Protein AF-A0A3L7W5M2-F1 (afdb_monomer_lite)

Radius of gyration: 12.31 Å; chains: 1; bounding box: 32×25×28 Å

Sequence (95 aa):
EPATALAALEAARPLVAAGIGEGDAPLLDAEDPLELQLRALAETNGWKAGDLFMALRAAATGRTATPPLFDSMRLLGQAAVLARIDQAIALLRSA

pLDDT: mean 94.33, std 5.2, range [71.69, 98.5]

Secondary structure (DSSP, 8-state):
-HHHHHHHHHHHHHHHHHH--TTPPP-TTSPPHHHHHHHHHHHHTT--HHHHHHHHHHHHHS-SS-S-HHHHHHHH-HHHHHHHHHHHHHHHHH-

Structure (mmCIF, N/CA/C/O backbone):
data_AF-A0A3L7W5M2-F1
#
_entry.id   AF-A0A3L7W5M2-F1
#
loop_
_atom_site.group_PDB
_atom_site.id
_atom_site.type_symbol
_atom_site.label_atom_id
_atom_site.label_alt_id
_atom_site.label_comp_id
_atom_site.label_asym_id
_atom_site.label_entity_id
_atom_site.label_seq_id
_atom_site.pdbx_PDB_ins_code
_atom_site.Cartn_x
_atom_site.Cartn_y
_atom_site.Cartn_z
_atom_site.occupancy
_atom_site.B_iso_or_equiv
_atom_site.auth_seq_id
_atom_site.auth_comp_id
_atom_site.auth_asym_id
_atom_site.auth_atom_id
_atom_site.pdbx_PDB_model_num
ATOM 1 N N . GLU A 1 1 ? -5.728 1.866 14.892 1.00 71.69 1 GLU A N 1
ATOM 2 C CA . GLU A 1 1 ? -7.094 1.320 14.760 1.00 71.69 1 GLU A CA 1
ATOM 3 C C . GLU A 1 1 ? -7.264 0.449 13.515 1.00 71.69 1 GLU A C 1
ATOM 5 O O . GLU A 1 1 ? -6.851 0.867 12.434 1.00 71.69 1 GLU A O 1
ATOM 10 N N . PRO A 1 2 ? -7.867 -0.747 13.647 1.00 77.00 2 PRO A N 1
ATOM 11 C CA . PRO A 1 2 ? -8.089 -1.683 12.538 1.00 77.00 2 PRO A CA 1
ATOM 12 C C . PRO A 1 2 ? -9.003 -1.117 11.439 1.00 77.00 2 PRO A C 1
ATOM 14 O O . PRO A 1 2 ? -8.750 -1.351 10.260 1.00 77.00 2 PRO A O 1
ATOM 17 N N . ALA A 1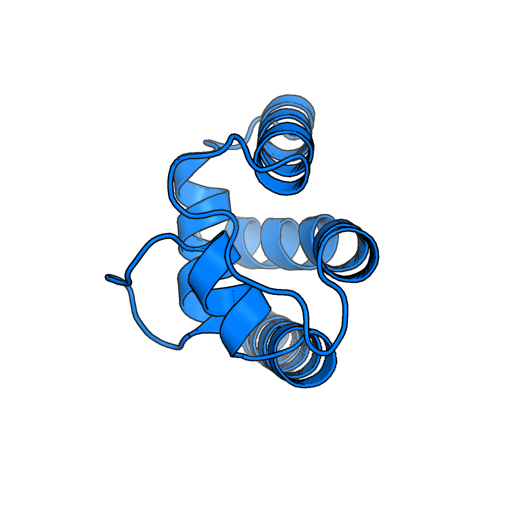 3 ? -9.994 -0.293 11.798 1.00 79.06 3 ALA A N 1
ATOM 18 C CA . ALA A 1 3 ? -10.878 0.369 10.833 1.00 79.06 3 ALA A CA 1
ATOM 19 C C . ALA A 1 3 ? -10.112 1.302 9.875 1.00 79.06 3 ALA A C 1
ATOM 21 O O . ALA A 1 3 ? -10.365 1.314 8.672 1.00 79.06 3 ALA A O 1
ATOM 22 N N . THR A 1 4 ? -9.128 2.044 10.391 1.00 88.06 4 THR A N 1
ATOM 23 C CA . THR A 1 4 ? -8.269 2.912 9.573 1.00 88.06 4 THR A CA 1
ATOM 24 C C . THR A 1 4 ? -7.359 2.096 8.660 1.00 88.06 4 THR A C 1
ATOM 26 O O . THR A 1 4 ? -7.160 2.479 7.514 1.00 88.06 4 THR A O 1
ATOM 29 N N . ALA A 1 5 ? -6.838 0.956 9.132 1.00 94.00 5 ALA A N 1
ATOM 30 C CA . ALA A 1 5 ? -6.007 0.073 8.314 1.00 94.00 5 ALA A CA 1
ATOM 31 C C . ALA A 1 5 ? -6.794 -0.540 7.144 1.00 94.00 5 ALA A C 1
ATOM 33 O O . ALA A 1 5 ? -6.283 -0.582 6.028 1.00 94.00 5 ALA A O 1
ATOM 34 N N . LEU A 1 6 ? -8.042 -0.959 7.379 1.00 96.88 6 LEU A N 1
ATOM 35 C CA . LEU A 1 6 ? -8.921 -1.465 6.326 1.00 96.88 6 LEU A CA 1
ATOM 36 C C . LEU A 1 6 ? -9.167 -0.398 5.250 1.00 96.88 6 LEU A C 1
ATOM 38 O O . LEU A 1 6 ? -8.865 -0.634 4.082 1.00 96.88 6 LEU A O 1
ATOM 42 N N . ALA A 1 7 ? -9.634 0.788 5.653 1.00 96.88 7 ALA A N 1
ATOM 43 C CA . ALA A 1 7 ? -9.906 1.887 4.725 1.00 96.88 7 ALA A CA 1
ATOM 44 C C . ALA A 1 7 ? -8.650 2.306 3.940 1.00 96.88 7 ALA A C 1
ATOM 46 O O . ALA A 1 7 ? -8.712 2.556 2.736 1.00 96.88 7 ALA A O 1
ATOM 47 N N . ALA A 1 8 ? -7.494 2.330 4.608 1.00 97.00 8 ALA A N 1
ATOM 48 C CA . ALA A 1 8 ? -6.210 2.641 3.997 1.00 97.00 8 ALA A CA 1
ATOM 49 C C . ALA A 1 8 ? -5.816 1.627 2.912 1.00 97.00 8 ALA A C 1
ATOM 51 O O . ALA A 1 8 ? -5.425 2.024 1.815 1.00 97.00 8 ALA A O 1
ATOM 52 N N . LEU A 1 9 ? -5.944 0.325 3.189 1.00 97.88 9 LEU A N 1
ATOM 53 C CA . LEU A 1 9 ? -5.620 -0.725 2.221 1.00 97.88 9 LEU A CA 1
ATOM 54 C C . LEU A 1 9 ? -6.579 -0.726 1.029 1.00 97.88 9 LEU A C 1
ATOM 56 O O . LEU A 1 9 ? -6.127 -0.848 -0.109 1.00 97.88 9 LEU A O 1
ATOM 60 N N . GLU A 1 10 ? -7.878 -0.545 1.267 1.00 98.12 10 GLU A N 1
ATOM 61 C CA . GLU A 1 10 ? -8.882 -0.455 0.202 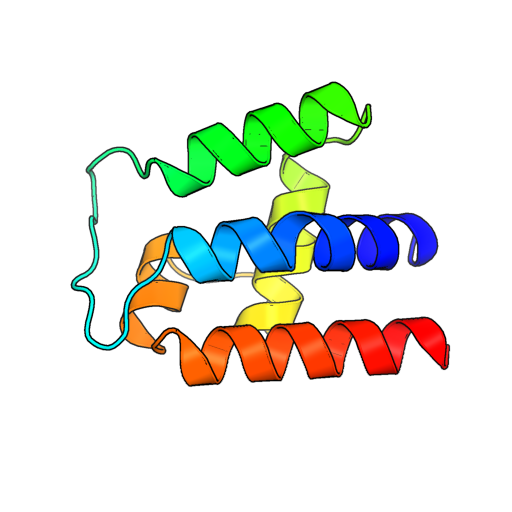1.00 98.12 10 GLU A CA 1
ATOM 62 C C . GLU A 1 10 ? -8.608 0.726 -0.736 1.00 98.12 10 GLU A C 1
ATOM 64 O O . GLU A 1 10 ? -8.621 0.562 -1.958 1.00 98.12 10 GLU A O 1
ATOM 69 N N . ALA A 1 11 ? -8.296 1.896 -0.175 1.00 98.06 11 ALA A N 1
ATOM 70 C CA . ALA A 1 11 ? -8.003 3.098 -0.946 1.00 98.06 11 ALA A CA 1
ATOM 71 C C . ALA A 1 11 ? -6.651 3.027 -1.680 1.00 98.06 11 ALA A C 1
ATOM 73 O O . ALA A 1 11 ? -6.519 3.539 -2.791 1.00 98.06 11 ALA A O 1
ATOM 74 N N . ALA A 1 12 ? -5.644 2.379 -1.089 1.00 98.06 12 ALA A N 1
ATOM 75 C CA . ALA A 1 12 ? -4.312 2.262 -1.678 1.00 98.06 12 ALA A CA 1
ATOM 76 C C . ALA A 1 12 ? -4.218 1.197 -2.775 1.00 98.06 12 ALA A C 1
ATOM 78 O O . ALA A 1 12 ? -3.425 1.345 -3.705 1.00 98.06 12 ALA A O 1
ATOM 79 N N . ARG A 1 13 ? -5.017 0.126 -2.695 1.00 98.31 13 ARG A N 1
ATOM 80 C CA . ARG A 1 13 ? -4.991 -0.991 -3.648 1.00 98.31 13 ARG A CA 1
ATOM 81 C C . ARG A 1 13 ? -5.003 -0.564 -5.129 1.00 98.31 13 ARG A C 1
ATOM 83 O O . ARG A 1 13 ? -4.151 -1.064 -5.864 1.00 98.31 13 ARG A O 1
ATOM 90 N N . PRO A 1 14 ? -5.906 0.315 -5.612 1.00 98.31 1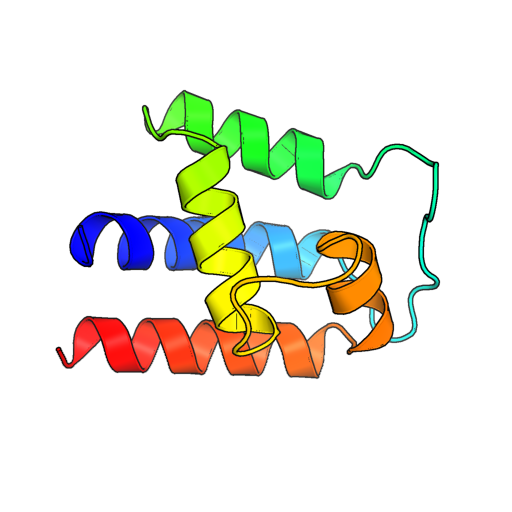4 PRO A N 1
ATOM 91 C CA . PRO A 1 14 ? -5.890 0.738 -7.015 1.00 98.31 14 PRO A CA 1
ATOM 92 C C . PRO A 1 14 ? -4.620 1.509 -7.401 1.00 98.31 14 PRO A C 1
ATOM 94 O O . PRO A 1 14 ? -4.148 1.358 -8.524 1.00 98.31 14 PRO A O 1
ATOM 97 N N . LEU A 1 15 ? -4.030 2.281 -6.481 1.00 98.12 15 LEU A N 1
ATOM 98 C CA . LEU A 1 15 ? -2.763 2.979 -6.730 1.00 98.12 15 LEU A CA 1
ATOM 99 C C . LEU A 1 15 ? -1.605 1.988 -6.847 1.00 98.12 15 LEU A C 1
ATOM 101 O O . LEU A 1 15 ? -0.806 2.089 -7.769 1.00 98.12 15 LEU A O 1
ATOM 105 N N . VAL A 1 16 ? -1.558 0.976 -5.976 1.00 97.69 16 VAL A N 1
ATOM 106 C CA . VAL A 1 16 ? -0.562 -0.103 -6.065 1.00 97.69 16 VAL A CA 1
ATOM 107 C C . VAL A 1 16 ? -0.694 -0.868 -7.384 1.00 97.69 16 VAL A C 1
ATOM 109 O O . VAL A 1 16 ? 0.314 -1.149 -8.026 1.00 97.69 16 VAL A O 1
ATOM 112 N N . ALA A 1 17 ? -1.925 -1.155 -7.820 1.00 97.75 17 ALA A N 1
ATOM 113 C CA . ALA A 1 17 ? -2.179 -1.824 -9.095 1.00 97.75 17 ALA A CA 1
ATOM 114 C C . ALA A 1 17 ? -1.712 -0.996 -10.304 1.00 97.75 17 ALA A C 1
ATOM 116 O O . ALA A 1 17 ? -1.284 -1.563 -11.300 1.00 97.75 17 ALA A O 1
ATOM 117 N N . ALA A 1 18 ? -1.776 0.334 -10.229 1.00 96.81 18 ALA A N 1
ATOM 118 C CA . ALA A 1 18 ? -1.292 1.208 -11.295 1.00 96.81 18 ALA A CA 1
ATOM 119 C C . ALA A 1 18 ? 0.222 1.487 -11.217 1.00 96.81 18 ALA A C 1
ATOM 121 O O . ALA A 1 18 ? 0.848 1.727 -12.245 1.00 96.81 18 ALA A O 1
ATOM 122 N N . GLY A 1 19 ? 0.801 1.492 -10.012 1.00 95.00 19 GLY A N 1
ATOM 123 C CA . GLY A 1 19 ? 2.176 1.937 -9.761 1.00 95.00 19 GLY A CA 1
ATOM 124 C C . GLY A 1 19 ? 3.248 0.844 -9.799 1.00 95.00 19 GLY A C 1
ATOM 125 O O . GLY A 1 19 ? 4.434 1.168 -9.898 1.00 95.00 19 GLY A O 1
ATOM 126 N N . ILE A 1 20 ? 2.857 -0.431 -9.714 1.00 94.62 20 ILE A N 1
ATOM 127 C CA . ILE A 1 20 ? 3.771 -1.583 -9.746 1.00 94.62 20 ILE A CA 1
ATOM 128 C C . ILE A 1 20 ? 3.403 -2.481 -10.914 1.00 94.62 20 ILE A C 1
ATOM 130 O O . ILE A 1 20 ? 2.280 -2.974 -10.964 1.00 94.62 20 ILE A O 1
ATOM 134 N N . GLY A 1 21 ? 4.347 -2.706 -11.822 1.00 92.75 21 GLY A N 1
ATOM 135 C CA . GLY A 1 21 ? 4.253 -3.663 -12.916 1.00 92.75 21 GLY A CA 1
ATOM 136 C C . GLY A 1 21 ? 4.772 -5.052 -12.546 1.00 92.75 21 GLY A C 1
ATOM 137 O O . GLY A 1 21 ? 5.510 -5.249 -11.578 1.00 92.75 21 GLY A O 1
ATOM 138 N N . GLU A 1 22 ? 4.372 -6.047 -13.334 1.00 94.19 22 GLU A N 1
ATOM 139 C CA . GLU A 1 22 ? 4.928 -7.395 -13.234 1.00 94.19 22 GLU A CA 1
ATOM 140 C C . GLU A 1 22 ? 6.356 -7.410 -13.803 1.00 94.19 22 GLU A C 1
ATOM 142 O O . GLU A 1 22 ? 6.573 -7.010 -14.947 1.00 94.19 22 GLU A O 1
ATOM 147 N N . GLY A 1 23 ? 7.327 -7.872 -13.010 1.00 91.38 23 GLY A N 1
ATOM 148 C CA . GLY A 1 23 ? 8.742 -7.888 -13.402 1.00 91.38 23 GLY A CA 1
ATOM 149 C C . GLY A 1 23 ? 9.462 -6.535 -13.316 1.00 91.38 23 GLY A C 1
ATOM 150 O O . GLY A 1 23 ? 10.575 -6.422 -13.830 1.00 91.38 23 GLY A O 1
ATOM 151 N N . ASP A 1 24 ? 8.863 -5.528 -12.674 1.00 92.38 24 ASP A N 1
ATOM 152 C CA . ASP A 1 24 ? 9.516 -4.240 -12.433 1.00 92.38 24 ASP A CA 1
ATOM 153 C C . ASP A 1 24 ? 10.812 -4.401 -11.626 1.00 92.38 24 ASP A C 1
ATOM 155 O O . ASP A 1 24 ? 10.872 -5.109 -10.617 1.00 92.38 24 ASP A O 1
ATOM 159 N N . ALA A 1 25 ? 11.851 -3.678 -12.041 1.00 92.44 25 ALA A N 1
ATOM 160 C CA . ALA A 1 25 ? 13.077 -3.572 -11.265 1.00 92.44 25 ALA A CA 1
ATOM 161 C C . ALA A 1 25 ? 12.887 -2.625 -10.060 1.00 92.44 25 ALA A C 1
ATOM 163 O O . ALA A 1 25 ? 12.117 -1.665 -10.151 1.00 92.44 25 ALA A O 1
ATOM 164 N N . PRO A 1 26 ? 13.608 -2.846 -8.946 1.00 92.56 26 PRO A N 1
ATOM 165 C CA . PRO A 1 26 ? 13.729 -1.868 -7.868 1.00 92.56 26 PRO A CA 1
ATOM 166 C C . PRO A 1 26 ? 14.204 -0.503 -8.370 1.00 92.56 26 PRO A C 1
ATOM 168 O O . PRO A 1 26 ? 15.064 -0.427 -9.249 1.00 92.56 26 PRO A O 1
ATOM 171 N N . LEU A 1 27 ? 13.684 0.561 -7.766 1.00 91.94 27 LEU A N 1
ATOM 172 C CA . LEU A 1 27 ? 14.122 1.935 -8.007 1.00 91.94 27 LEU A CA 1
ATOM 173 C C . LEU A 1 27 ? 15.285 2.339 -7.091 1.00 91.94 27 LEU A C 1
ATOM 175 O O . LEU A 1 27 ? 16.018 3.272 -7.422 1.00 91.94 27 LEU A O 1
ATOM 179 N N . LEU A 1 28 ? 15.509 1.597 -5.999 1.00 88.81 28 LEU A N 1
ATOM 180 C CA . LEU A 1 28 ? 16.614 1.795 -5.061 1.00 88.81 28 LEU A CA 1
ATOM 181 C C . LEU A 1 28 ? 16.585 3.207 -4.454 1.00 88.81 28 LEU A C 1
ATOM 183 O O . LEU A 1 28 ? 15.670 3.541 -3.708 1.00 88.81 28 LEU A O 1
ATOM 187 N N . ASP A 1 29 ? 17.582 4.036 -4.767 1.00 86.44 29 ASP A N 1
ATOM 188 C CA . ASP A 1 29 ? 17.732 5.385 -4.216 1.00 86.44 29 ASP A CA 1
ATOM 189 C C . ASP A 1 29 ? 16.929 6.452 -4.989 1.00 86.44 29 ASP A C 1
ATOM 191 O O . ASP A 1 29 ? 16.975 7.633 -4.638 1.00 86.44 29 ASP A O 1
ATOM 195 N N . ALA A 1 30 ? 16.216 6.073 -6.056 1.00 89.38 30 ALA A N 1
ATOM 196 C CA . ALA A 1 30 ? 15.370 6.993 -6.811 1.00 89.38 30 ALA A CA 1
ATOM 197 C C . ALA A 1 30 ? 14.001 7.201 -6.139 1.00 89.38 30 ALA A C 1
ATOM 199 O O . ALA A 1 30 ? 13.460 6.311 -5.485 1.00 89.38 30 ALA A O 1
ATOM 200 N N . GLU A 1 31 ? 13.417 8.384 -6.339 1.00 89.06 31 GLU A N 1
ATOM 201 C CA . GLU A 1 31 ? 12.071 8.694 -5.850 1.00 89.06 31 GLU A CA 1
ATOM 202 C C . GLU A 1 31 ? 11.022 7.785 -6.506 1.00 89.06 31 GLU A C 1
ATOM 204 O O . GLU A 1 31 ? 10.983 7.655 -7.732 1.00 89.06 31 GLU A O 1
ATOM 209 N N . ASP A 1 32 ? 10.139 7.187 -5.698 1.00 93.31 32 ASP A N 1
ATOM 210 C CA . ASP A 1 32 ? 9.053 6.349 -6.207 1.00 93.31 32 ASP A CA 1
ATOM 211 C C . ASP A 1 32 ? 7.770 7.184 -6.423 1.00 93.31 32 ASP A C 1
ATOM 213 O O . ASP A 1 32 ? 7.202 7.709 -5.457 1.00 93.31 32 ASP A O 1
ATOM 217 N N . PRO A 1 33 ? 7.249 7.296 -7.661 1.00 93.50 33 PRO A N 1
ATOM 218 C CA . PRO A 1 33 ? 6.004 8.016 -7.936 1.00 93.50 33 PRO A CA 1
ATOM 219 C C . PRO A 1 33 ? 4.797 7.488 -7.148 1.00 93.50 33 PRO A C 1
ATOM 221 O O . PRO A 1 33 ? 3.899 8.261 -6.801 1.00 93.50 33 PRO A O 1
ATOM 224 N N . LEU A 1 34 ? 4.768 6.186 -6.841 1.00 96.38 34 LEU A N 1
ATOM 225 C CA . LEU A 1 34 ? 3.717 5.574 -6.032 1.00 96.38 34 LEU A CA 1
ATOM 226 C C . LEU A 1 34 ? 3.768 6.083 -4.588 1.00 96.38 34 LEU A C 1
ATOM 228 O O . LEU A 1 34 ? 2.719 6.284 -3.975 1.00 96.38 34 LEU A O 1
ATOM 232 N N . GLU A 1 35 ? 4.962 6.350 -4.051 1.00 96.69 35 GLU A N 1
ATOM 233 C CA . GLU A 1 35 ? 5.103 6.943 -2.721 1.00 96.69 35 GLU A CA 1
ATOM 234 C C . GLU A 1 35 ? 4.405 8.301 -2.658 1.00 96.69 35 GLU A C 1
ATOM 236 O O . GLU A 1 35 ? 3.614 8.547 -1.745 1.00 96.69 35 GLU A O 1
ATOM 241 N N . LEU A 1 36 ? 4.653 9.163 -3.647 1.00 95.94 36 LEU A N 1
ATOM 242 C CA . LEU A 1 36 ? 4.047 10.490 -3.716 1.00 95.94 36 LEU A CA 1
ATOM 243 C C . LEU A 1 36 ? 2.515 10.407 -3.776 1.00 95.94 36 LEU A C 1
ATOM 245 O O . LEU A 1 36 ? 1.827 11.096 -3.021 1.00 95.94 36 LEU A O 1
ATOM 249 N N . GLN A 1 37 ? 1.979 9.525 -4.623 1.00 97.81 37 GLN A N 1
ATOM 250 C CA . GLN A 1 37 ? 0.535 9.309 -4.745 1.00 97.81 37 GLN A CA 1
ATOM 251 C C . GLN A 1 37 ? -0.089 8.814 -3.435 1.00 97.81 37 GLN A C 1
ATOM 253 O O . GLN A 1 37 ? -1.150 9.291 -3.032 1.00 97.81 37 GLN A O 1
ATOM 258 N N . LEU A 1 38 ? 0.573 7.891 -2.735 1.00 97.81 38 LEU A N 1
ATOM 259 C CA . LEU A 1 38 ? 0.095 7.366 -1.457 1.00 97.81 38 LEU A CA 1
ATOM 260 C C . LEU A 1 38 ? 0.192 8.396 -0.325 1.00 97.81 38 LEU A C 1
ATOM 262 O O . LEU A 1 38 ? -0.691 8.440 0.530 1.00 97.81 38 LEU A O 1
ATOM 266 N N . ARG A 1 39 ? 1.215 9.259 -0.317 1.00 97.69 39 ARG A N 1
ATOM 267 C CA . ARG A 1 39 ? 1.289 10.387 0.629 1.00 97.69 39 ARG A CA 1
ATOM 268 C C . ARG A 1 39 ? 0.132 11.357 0.418 1.00 97.69 39 ARG A C 1
ATOM 270 O O . ARG A 1 39 ? -0.534 11.702 1.390 1.00 97.69 39 ARG A O 1
ATOM 277 N N . ALA A 1 40 ? -0.149 11.723 -0.831 1.00 97.94 40 ALA A N 1
ATOM 278 C CA . ALA A 1 40 ? -1.282 12.580 -1.173 1.00 97.94 40 ALA A CA 1
ATOM 279 C C . ALA A 1 40 ? -2.631 11.931 -0.810 1.00 97.94 40 ALA A C 1
ATOM 281 O O . ALA A 1 40 ? -3.538 12.602 -0.311 1.00 97.94 40 ALA A O 1
ATOM 282 N N . LEU A 1 41 ? -2.756 10.610 -0.996 1.00 97.88 41 LEU A N 1
ATOM 283 C CA . LEU A 1 41 ? -3.921 9.852 -0.543 1.00 97.88 41 LEU A CA 1
ATOM 284 C C . LEU A 1 41 ? -4.091 9.948 0.978 1.00 97.88 41 LEU A C 1
ATOM 286 O O . LEU A 1 41 ? -5.197 10.213 1.450 1.00 97.88 41 LEU A O 1
ATOM 290 N N . ALA A 1 42 ? -3.014 9.751 1.743 1.00 97.19 42 ALA A N 1
ATOM 291 C CA . ALA A 1 42 ? -3.055 9.856 3.198 1.00 97.19 42 ALA A CA 1
ATOM 292 C C . ALA A 1 42 ? -3.487 11.258 3.643 1.00 97.19 42 ALA A C 1
ATOM 294 O O . ALA A 1 42 ? -4.388 11.385 4.468 1.00 97.19 42 ALA A O 1
ATOM 295 N N . GLU A 1 43 ? -2.899 12.296 3.051 1.00 97.44 43 GLU A N 1
ATOM 296 C CA . GLU A 1 43 ? -3.222 13.693 3.343 1.00 97.44 43 GLU A CA 1
ATOM 297 C C . GLU A 1 43 ? -4.698 14.008 3.072 1.00 97.44 43 GLU A C 1
ATOM 299 O O . GLU A 1 43 ? -5.390 14.525 3.948 1.00 97.44 43 GLU A O 1
ATOM 304 N N . THR A 1 44 ? -5.213 13.606 1.906 1.00 97.38 44 THR A N 1
ATOM 305 C CA . THR A 1 44 ? -6.611 13.845 1.503 1.00 97.38 44 THR A CA 1
ATOM 306 C C . THR A 1 44 ? -7.614 13.193 2.459 1.00 97.38 44 THR A C 1
ATOM 308 O O . THR A 1 44 ? -8.710 13.711 2.662 1.00 97.38 44 THR A O 1
ATOM 311 N N . ASN A 1 45 ? -7.243 12.067 3.072 1.00 96.00 45 ASN A N 1
ATOM 312 C CA . ASN A 1 45 ? -8.086 11.346 4.025 1.00 96.00 45 ASN A CA 1
ATOM 313 C C . ASN A 1 45 ? -7.792 11.706 5.497 1.00 96.00 45 ASN A C 1
ATOM 315 O O . ASN A 1 45 ? -8.378 11.111 6.402 1.00 96.00 45 ASN A O 1
ATOM 319 N N . GLY A 1 46 ? -6.885 12.655 5.761 1.00 96.00 46 GLY A N 1
ATOM 320 C CA . GLY A 1 46 ? -6.484 13.041 7.118 1.00 96.00 46 GLY A CA 1
ATOM 321 C C . GLY A 1 46 ? -5.722 11.949 7.881 1.00 96.00 46 GLY A C 1
ATOM 322 O O . GLY A 1 46 ? -5.706 11.943 9.112 1.00 96.00 46 GLY A O 1
ATOM 323 N N . TRP A 1 47 ? -5.110 10.999 7.174 1.00 96.31 47 TRP A N 1
ATOM 324 C CA . TRP A 1 47 ? -4.332 9.911 7.758 1.00 96.31 47 TRP A CA 1
ATOM 325 C C . TRP A 1 47 ? -2.867 10.299 7.941 1.00 96.31 47 TRP A C 1
ATOM 327 O O . TRP A 1 47 ? -2.288 11.068 7.173 1.00 96.31 47 TRP A O 1
ATOM 337 N N . LYS A 1 48 ? -2.208 9.678 8.922 1.00 95.44 48 LYS A N 1
ATOM 338 C CA . LYS A 1 48 ? -0.746 9.706 8.990 1.00 95.44 48 LYS A CA 1
ATOM 339 C C . LYS A 1 48 ? -0.190 8.812 7.885 1.00 95.44 48 LYS A C 1
ATOM 341 O O . LYS A 1 48 ? -0.452 7.612 7.875 1.00 95.44 48 LYS A O 1
ATOM 346 N N . ALA A 1 49 ? 0.645 9.368 7.007 1.00 95.31 49 ALA A N 1
ATOM 347 C CA . ALA A 1 49 ? 1.295 8.599 5.939 1.00 95.31 49 ALA A C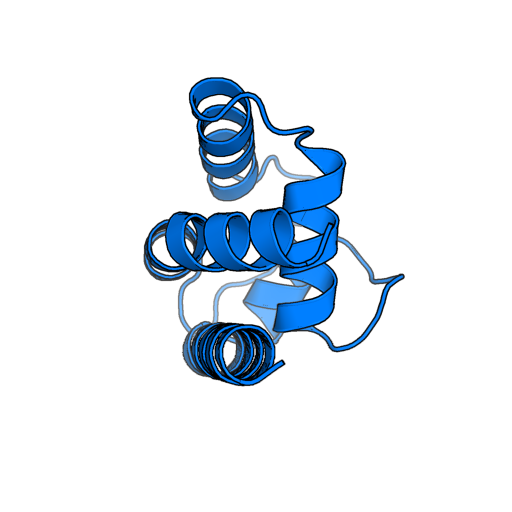A 1
ATOM 348 C C . ALA A 1 49 ? 2.061 7.372 6.473 1.00 95.31 49 ALA A C 1
ATOM 350 O O . ALA A 1 49 ? 2.029 6.308 5.864 1.00 95.31 49 ALA A O 1
ATOM 351 N N . GLY A 1 50 ? 2.691 7.491 7.649 1.00 94.62 50 GLY A N 1
ATOM 352 C CA . GLY A 1 50 ? 3.367 6.369 8.304 1.00 94.62 50 GLY A CA 1
ATOM 353 C C . GLY A 1 50 ? 2.439 5.188 8.608 1.00 94.62 50 GLY A C 1
ATOM 354 O O . GLY A 1 50 ? 2.834 4.047 8.387 1.00 94.62 50 GLY A O 1
ATOM 355 N N . ASP A 1 51 ? 1.201 5.444 9.037 1.00 94.94 51 ASP A N 1
ATOM 356 C CA . ASP A 1 51 ? 0.231 4.387 9.354 1.00 94.94 51 ASP A CA 1
ATOM 357 C C . ASP A 1 51 ? -0.255 3.686 8.076 1.00 94.94 51 ASP A C 1
ATOM 359 O O . ASP A 1 51 ? -0.320 2.456 8.035 1.00 94.94 51 ASP A O 1
ATOM 363 N N . LEU A 1 52 ? -0.505 4.453 7.006 1.00 96.44 52 LEU A N 1
ATOM 364 C CA . LEU A 1 52 ? -0.814 3.915 5.675 1.00 96.44 52 LEU A CA 1
ATOM 365 C C . LEU A 1 52 ? 0.318 3.009 5.167 1.00 96.44 52 LEU A C 1
ATOM 367 O O . LEU A 1 52 ? 0.076 1.880 4.737 1.00 96.44 52 LEU A O 1
ATOM 371 N N . PHE A 1 53 ? 1.565 3.476 5.244 1.00 96.12 53 PHE A N 1
ATOM 372 C CA . PHE A 1 53 ? 2.717 2.695 4.799 1.00 96.12 53 PHE A CA 1
ATOM 373 C C . PHE A 1 53 ? 2.966 1.461 5.656 1.00 96.12 53 PHE A C 1
ATOM 375 O O . PHE A 1 53 ? 3.344 0.418 5.126 1.00 96.12 53 PHE A O 1
ATOM 382 N N . MET A 1 54 ? 2.715 1.535 6.961 1.00 95.44 54 MET A N 1
ATOM 383 C CA . MET A 1 54 ? 2.803 0.368 7.832 1.00 95.44 54 MET A CA 1
ATOM 384 C C . MET A 1 54 ? 1.724 -0.669 7.518 1.00 95.44 54 MET A C 1
ATOM 386 O O . MET A 1 54 ? 2.037 -1.861 7.492 1.00 95.44 54 MET A O 1
ATOM 390 N N . ALA A 1 55 ? 0.496 -0.241 7.215 1.00 96.19 55 ALA A N 1
ATOM 391 C CA . ALA A 1 55 ? -0.565 -1.140 6.770 1.00 96.19 55 ALA A CA 1
ATOM 392 C C . ALA A 1 55 ? -0.189 -1.836 5.452 1.00 96.19 55 ALA A C 1
ATOM 394 O O . ALA A 1 55 ? -0.240 -3.064 5.375 1.00 96.19 55 ALA A O 1
ATOM 395 N N . LEU A 1 56 ? 0.269 -1.078 4.449 1.00 96.94 56 LEU A N 1
ATOM 396 C CA . LEU A 1 56 ? 0.730 -1.629 3.169 1.00 96.94 56 LEU A CA 1
ATOM 397 C C . LEU A 1 56 ? 1.902 -2.594 3.338 1.00 96.94 56 LEU A C 1
ATOM 399 O O . LEU A 1 56 ? 1.897 -3.672 2.749 1.00 96.94 56 LEU A O 1
ATOM 403 N N . ARG A 1 57 ? 2.887 -2.248 4.172 1.00 96.56 57 ARG A N 1
ATOM 404 C CA . ARG A 1 57 ? 4.035 -3.113 4.461 1.00 96.56 57 ARG A CA 1
ATOM 405 C C . ARG A 1 57 ? 3.594 -4.440 5.064 1.00 96.56 57 ARG A C 1
ATOM 407 O O . ARG A 1 57 ? 4.009 -5.495 4.576 1.00 96.56 57 ARG A O 1
ATOM 414 N N . ALA A 1 58 ? 2.752 -4.391 6.092 1.00 96.12 58 ALA A N 1
ATOM 415 C CA . ALA A 1 58 ? 2.234 -5.589 6.735 1.00 96.12 58 ALA A CA 1
ATOM 416 C C . ALA A 1 58 ? 1.429 -6.442 5.744 1.00 96.12 58 ALA A C 1
ATOM 418 O O . ALA A 1 58 ? 1.667 -7.644 5.654 1.00 96.12 58 ALA A O 1
ATOM 419 N N . ALA A 1 59 ? 0.553 -5.822 4.949 1.00 97.19 59 ALA A N 1
ATOM 420 C CA . ALA A 1 59 ? -0.258 -6.517 3.955 1.00 97.19 59 ALA A CA 1
ATOM 421 C C . ALA A 1 59 ? 0.591 -7.159 2.845 1.00 97.19 59 ALA A C 1
ATOM 423 O O . ALA A 1 59 ? 0.408 -8.329 2.534 1.00 97.19 59 ALA A O 1
ATOM 424 N N . ALA A 1 60 ? 1.554 -6.436 2.271 1.00 96.44 60 ALA A N 1
ATOM 425 C CA . ALA A 1 60 ? 2.339 -6.917 1.135 1.00 96.44 60 ALA A CA 1
ATOM 426 C C . ALA A 1 60 ? 3.405 -7.957 1.520 1.00 96.44 60 ALA A C 1
ATOM 428 O O . ALA A 1 60 ? 3.739 -8.830 0.713 1.00 96.44 60 ALA A O 1
ATOM 429 N N . THR A 1 61 ? 3.966 -7.867 2.731 1.00 94.69 61 THR A N 1
ATOM 430 C CA . THR A 1 61 ? 5.156 -8.650 3.122 1.00 94.69 61 THR A CA 1
ATOM 431 C C . THR A 1 61 ? 4.963 -9.543 4.347 1.00 94.69 61 THR A C 1
ATOM 433 O O . THR A 1 61 ? 5.795 -10.415 4.593 1.00 94.69 61 THR A O 1
ATOM 436 N N . GLY A 1 62 ? 3.909 -9.336 5.143 1.00 93.00 62 GLY A N 1
ATOM 437 C CA . GLY A 1 62 ? 3.714 -10.026 6.423 1.00 93.00 62 GLY A CA 1
ATOM 438 C C . GLY A 1 62 ? 4.743 -9.654 7.500 1.00 93.00 62 GLY A C 1
ATOM 439 O O . GLY A 1 62 ? 4.853 -10.341 8.515 1.00 93.00 62 GLY A O 1
ATOM 440 N N . ARG A 1 63 ? 5.537 -8.596 7.290 1.00 91.50 63 ARG A N 1
ATOM 441 C CA . ARG A 1 63 ? 6.586 -8.129 8.209 1.00 91.50 63 ARG A CA 1
ATOM 442 C C . ARG A 1 63 ? 6.370 -6.659 8.552 1.00 91.50 63 ARG A C 1
ATOM 444 O O . ARG A 1 63 ? 5.854 -5.899 7.747 1.00 91.50 63 ARG A O 1
ATOM 451 N N . THR A 1 64 ? 6.793 -6.242 9.744 1.00 86.88 64 THR A N 1
ATOM 452 C CA . THR A 1 64 ? 6.744 -4.832 10.183 1.00 86.88 64 THR A CA 1
ATOM 453 C C . THR A 1 64 ? 8.035 -4.069 9.883 1.00 86.88 64 THR A C 1
ATOM 455 O O . THR A 1 64 ? 8.018 -2.844 9.799 1.00 86.88 64 THR A O 1
ATOM 458 N N . ALA A 1 65 ? 9.139 -4.783 9.657 1.00 83.25 65 ALA A N 1
ATOM 459 C CA . ALA A 1 65 ? 10.410 -4.238 9.197 1.00 83.25 65 ALA A CA 1
ATOM 460 C C . ALA A 1 65 ? 10.810 -4.932 7.893 1.00 83.25 65 ALA A C 1
ATOM 462 O O . ALA A 1 65 ? 10.847 -6.161 7.821 1.00 83.25 65 ALA A O 1
ATOM 463 N N . THR A 1 66 ? 11.081 -4.139 6.863 1.00 74.94 66 THR A N 1
ATOM 464 C CA . THR A 1 66 ? 11.464 -4.600 5.525 1.00 74.94 66 THR A CA 1
ATOM 465 C C . THR A 1 66 ? 12.524 -3.656 4.960 1.00 74.94 66 THR A C 1
ATOM 467 O O . THR A 1 66 ? 12.650 -2.535 5.465 1.00 74.94 66 THR A O 1
ATOM 470 N N . PRO A 1 67 ? 13.229 -4.047 3.883 1.00 87.94 67 PRO A N 1
ATOM 471 C CA . PRO A 1 67 ? 13.879 -3.097 2.976 1.00 87.94 67 PRO A CA 1
ATOM 472 C C . PRO A 1 67 ? 12.884 -2.024 2.463 1.00 87.94 67 PRO A C 1
ATOM 474 O O . PRO A 1 67 ? 11.710 -2.024 2.875 1.00 87.94 67 PRO A O 1
ATOM 477 N N . PRO A 1 68 ? 13.299 -1.110 1.564 1.00 93.69 68 PRO A N 1
ATOM 478 C CA . PRO A 1 68 ? 12.390 -0.131 0.970 1.00 93.69 68 PRO A CA 1
ATOM 479 C C . PRO A 1 68 ? 11.098 -0.801 0.482 1.00 93.69 68 PRO A C 1
ATOM 481 O O . PRO A 1 68 ? 11.124 -1.848 -0.172 1.00 93.69 68 PRO A O 1
ATOM 484 N N . LEU A 1 69 ? 9.955 -0.255 0.910 1.00 94.50 69 LEU A N 1
ATOM 485 C CA . LEU A 1 69 ? 8.651 -0.910 0.766 1.00 94.50 69 LEU A CA 1
ATOM 486 C C . LEU A 1 69 ? 8.319 -1.146 -0.710 1.00 94.50 69 LEU A C 1
ATOM 488 O O . LEU A 1 69 ? 7.979 -2.265 -1.087 1.00 94.50 69 LEU A O 1
ATOM 492 N N . PHE A 1 70 ? 8.461 -0.110 -1.534 1.00 95.50 70 PHE A N 1
ATOM 493 C CA . PHE A 1 70 ? 8.096 -0.165 -2.945 1.00 95.50 70 PHE A CA 1
ATOM 494 C C . PHE A 1 70 ? 9.022 -1.078 -3.745 1.00 95.50 70 PHE A C 1
ATOM 496 O O . PHE A 1 70 ? 8.530 -1.908 -4.501 1.00 95.50 70 PHE A O 1
ATOM 503 N N . ASP A 1 71 ? 10.329 -1.048 -3.479 1.00 95.56 71 ASP A N 1
ATOM 504 C CA . ASP A 1 7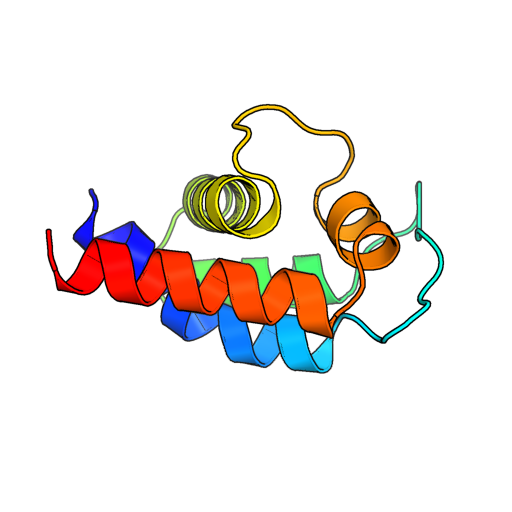1 ? 11.272 -2.007 -4.070 1.00 95.56 71 ASP A CA 1
ATOM 505 C C . ASP A 1 71 ? 10.928 -3.448 -3.702 1.00 95.56 71 ASP A C 1
ATOM 507 O O . ASP A 1 71 ? 10.924 -4.333 -4.556 1.00 95.56 71 ASP A O 1
ATOM 511 N N . SER A 1 72 ? 10.587 -3.689 -2.433 1.00 95.19 72 SER A N 1
ATOM 512 C CA . SER A 1 72 ? 10.157 -5.014 -1.984 1.00 95.19 72 SER A CA 1
ATOM 513 C C . SER A 1 72 ? 8.906 -5.463 -2.740 1.00 95.19 72 SER A C 1
ATOM 515 O O . SER A 1 72 ? 8.808 -6.621 -3.133 1.00 95.19 72 SER A O 1
ATOM 517 N N . MET A 1 73 ? 7.954 -4.558 -2.970 1.00 96.06 73 MET A N 1
ATOM 518 C CA . MET A 1 73 ? 6.737 -4.854 -3.724 1.00 96.06 73 MET A CA 1
ATOM 519 C C . MET A 1 73 ? 7.021 -5.102 -5.218 1.00 96.06 73 MET A C 1
ATOM 521 O O . MET A 1 73 ? 6.444 -6.033 -5.775 1.00 96.06 73 MET A O 1
ATOM 525 N N . ARG A 1 74 ? 7.941 -4.357 -5.850 1.00 95.75 74 ARG A N 1
ATOM 526 C CA . ARG A 1 74 ? 8.379 -4.597 -7.241 1.00 95.75 74 ARG A CA 1
ATOM 527 C C . ARG A 1 74 ? 9.044 -5.967 -7.394 1.00 95.75 74 ARG A C 1
ATOM 529 O O . ARG A 1 74 ? 8.651 -6.738 -8.261 1.00 95.75 74 ARG A O 1
ATOM 536 N N . LEU A 1 75 ? 9.945 -6.331 -6.474 1.00 94.88 75 LEU A N 1
ATOM 537 C CA . LEU A 1 75 ? 10.589 -7.656 -6.450 1.00 94.88 75 LEU A CA 1
ATOM 538 C C . LEU A 1 75 ? 9.602 -8.810 -6.260 1.00 94.88 75 LEU A C 1
ATOM 540 O O . LEU A 1 75 ? 9.815 -9.902 -6.781 1.00 94.88 75 LEU A O 1
ATOM 544 N N . LEU A 1 76 ? 8.550 -8.593 -5.471 1.00 95.19 76 LEU A N 1
ATOM 545 C CA . LEU A 1 76 ? 7.508 -9.591 -5.243 1.00 95.19 76 LEU A CA 1
ATOM 546 C C . LEU A 1 76 ? 6.589 -9.781 -6.455 1.00 95.19 76 LEU A C 1
ATOM 548 O O . LEU A 1 76 ? 5.984 -10.846 -6.569 1.00 95.19 76 LEU A O 1
ATOM 552 N N . GLY A 1 77 ? 6.481 -8.773 -7.321 1.00 96.38 77 GLY A N 1
ATOM 553 C CA . GLY A 1 77 ? 5.587 -8.760 -8.472 1.00 96.38 77 GLY A CA 1
ATOM 554 C C . GLY A 1 77 ? 4.180 -8.264 -8.135 1.00 96.38 77 GLY A C 1
ATOM 555 O O . GLY A 1 77 ? 3.643 -8.485 -7.041 1.00 96.38 77 GLY A O 1
ATOM 556 N N . GLN A 1 78 ? 3.564 -7.590 -9.107 1.00 97.00 78 GLN A N 1
ATOM 557 C CA . GLN A 1 78 ? 2.252 -6.960 -8.978 1.00 97.00 78 GLN A CA 1
ATOM 558 C C . GLN A 1 78 ? 1.182 -7.966 -8.540 1.00 97.00 78 GLN A C 1
ATOM 560 O O . GLN A 1 7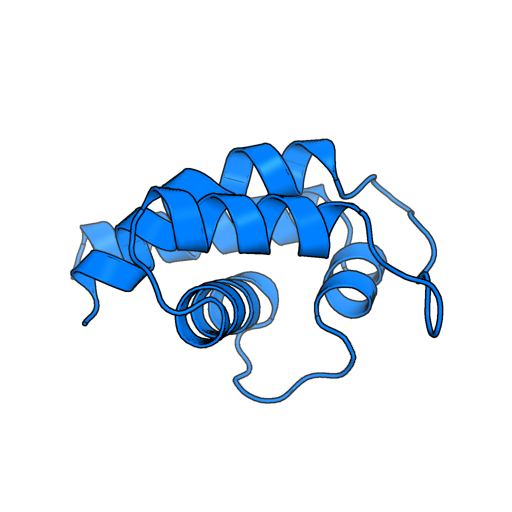8 ? 0.460 -7.716 -7.570 1.00 97.00 78 GLN A O 1
ATOM 565 N N . ALA A 1 79 ? 1.085 -9.113 -9.219 1.00 97.62 79 ALA A N 1
ATOM 566 C CA . ALA A 1 79 ? 0.029 -10.088 -8.952 1.00 97.62 79 ALA A CA 1
ATOM 567 C C . ALA A 1 79 ? 0.082 -10.616 -7.508 1.00 97.62 79 ALA A C 1
ATOM 569 O O . ALA A 1 79 ? -0.945 -10.702 -6.828 1.00 97.62 79 ALA A O 1
ATOM 570 N N . ALA A 1 80 ? 1.286 -10.919 -7.013 1.00 97.75 80 ALA A N 1
ATOM 571 C CA . ALA A 1 80 ? 1.482 -11.408 -5.654 1.00 97.75 80 ALA A CA 1
ATOM 572 C C . ALA A 1 80 ? 1.151 -10.335 -4.610 1.00 97.75 80 ALA A C 1
ATOM 574 O O . ALA A 1 80 ? 0.502 -10.628 -3.606 1.00 97.75 80 ALA A O 1
ATOM 575 N N . VAL A 1 81 ? 1.576 -9.091 -4.842 1.00 98.06 81 VAL A N 1
ATOM 576 C CA . VAL A 1 81 ? 1.309 -7.972 -3.933 1.00 98.06 81 VAL A CA 1
ATOM 577 C C . VAL A 1 81 ? -0.188 -7.682 -3.838 1.00 98.06 81 VAL A C 1
ATOM 579 O O . VAL A 1 81 ? -0.714 -7.584 -2.729 1.00 98.06 81 VAL A O 1
ATOM 582 N N . LEU A 1 82 ? -0.892 -7.603 -4.970 1.00 98.50 82 LEU A N 1
ATOM 583 C CA . LEU A 1 82 ? -2.333 -7.343 -4.981 1.00 98.50 82 LEU A CA 1
ATOM 584 C C . LEU A 1 82 ? -3.120 -8.463 -4.297 1.00 98.50 82 LEU A C 1
ATOM 586 O O . LEU A 1 82 ? -3.976 -8.171 -3.465 1.00 98.50 82 LEU A O 1
ATOM 590 N N . ALA A 1 83 ? -2.776 -9.728 -4.562 1.00 98.50 83 ALA A N 1
ATOM 591 C CA . ALA A 1 83 ? -3.417 -10.866 -3.906 1.00 98.50 83 ALA A CA 1
ATOM 592 C C . ALA A 1 83 ? -3.247 -10.834 -2.377 1.00 98.50 83 ALA A C 1
ATOM 594 O O . ALA A 1 83 ? -4.181 -11.147 -1.639 1.00 98.50 83 ALA A O 1
ATOM 595 N N . ARG A 1 84 ? -2.073 -10.429 -1.879 1.00 98.38 84 ARG A N 1
ATOM 596 C CA . ARG A 1 84 ? -1.826 -10.302 -0.434 1.00 98.38 84 ARG A CA 1
ATOM 597 C C . ARG A 1 84 ? -2.582 -9.130 0.190 1.00 98.38 84 ARG A C 1
ATOM 599 O O . ARG A 1 84 ? -3.129 -9.274 1.281 1.00 98.38 84 ARG A O 1
ATOM 606 N N . ILE A 1 85 ? -2.662 -7.994 -0.507 1.00 98.38 85 ILE A N 1
ATOM 607 C CA . ILE A 1 85 ? -3.485 -6.853 -0.076 1.00 98.38 85 ILE A CA 1
ATOM 608 C C . ILE A 1 85 ? -4.961 -7.266 0.007 1.00 98.38 85 ILE A C 1
ATOM 610 O O . ILE A 1 85 ? -5.611 -6.978 1.009 1.00 98.38 85 ILE A O 1
ATOM 614 N N . ASP A 1 86 ? -5.470 -8.003 -0.983 1.00 98.50 86 ASP A N 1
ATOM 615 C CA . ASP A 1 86 ? -6.843 -8.525 -0.976 1.00 98.50 86 ASP A CA 1
ATOM 616 C C . ASP A 1 86 ? -7.116 -9.450 0.210 1.00 98.50 86 ASP A C 1
ATOM 618 O O . ASP A 1 86 ? -8.145 -9.327 0.876 1.00 98.50 86 ASP A O 1
ATOM 622 N N . GLN A 1 87 ? -6.178 -10.347 0.516 1.00 98.19 87 GLN A N 1
ATOM 623 C CA . GLN A 1 87 ? -6.271 -11.226 1.683 1.00 98.19 87 GLN A CA 1
ATOM 624 C C . GLN A 1 87 ? -6.292 -10.433 2.995 1.00 98.19 87 GLN A C 1
ATOM 626 O O . GLN A 1 87 ? -7.093 -10.737 3.879 1.00 98.19 87 GLN A O 1
ATOM 631 N N . ALA A 1 88 ? -5.456 -9.399 3.121 1.00 97.62 88 ALA A N 1
ATOM 632 C CA . ALA A 1 88 ? -5.433 -8.537 4.300 1.00 97.62 88 ALA A CA 1
ATOM 633 C C . ALA A 1 88 ? -6.748 -7.754 4.468 1.00 97.62 88 ALA A C 1
ATOM 635 O O . ALA A 1 88 ? -7.289 -7.699 5.573 1.00 97.62 88 ALA A O 1
ATOM 636 N N . ILE A 1 89 ? -7.298 -7.206 3.378 1.00 97.94 89 ILE A N 1
ATOM 637 C CA . ILE A 1 89 ? -8.612 -6.541 3.365 1.00 97.94 89 ILE A CA 1
ATOM 638 C C . ILE A 1 89 ? -9.707 -7.518 3.810 1.00 97.94 89 ILE A C 1
ATOM 640 O O . ILE A 1 89 ? -10.513 -7.189 4.679 1.00 97.94 89 ILE A O 1
ATOM 644 N N . ALA A 1 90 ? -9.729 -8.732 3.252 1.00 97.75 90 ALA A N 1
ATOM 645 C CA . ALA A 1 90 ? -10.715 -9.749 3.608 1.00 97.75 90 ALA A CA 1
ATOM 646 C C . ALA A 1 90 ? -10.639 -10.134 5.094 1.00 97.75 90 ALA A C 1
ATOM 648 O O . ALA A 1 90 ? -11.673 -10.206 5.757 1.00 97.75 90 ALA A O 1
ATOM 649 N N . LEU A 1 91 ? -9.427 -10.314 5.630 1.00 96.19 91 LEU A N 1
ATOM 650 C CA . LEU A 1 91 ? -9.210 -10.623 7.042 1.00 96.19 91 LEU A CA 1
ATOM 651 C C . LEU A 1 91 ? -9.739 -9.505 7.951 1.00 96.19 91 LEU A C 1
ATOM 653 O O . LEU A 1 91 ? -10.481 -9.784 8.889 1.00 96.19 91 LEU A O 1
ATOM 657 N N . LEU A 1 92 ? -9.408 -8.248 7.647 1.00 95.50 92 LEU A N 1
ATOM 658 C CA . LEU A 1 92 ? -9.830 -7.085 8.435 1.00 95.50 92 LEU A CA 1
ATOM 659 C C . LEU A 1 92 ? -11.341 -6.834 8.391 1.00 95.50 92 LEU A C 1
ATOM 661 O O . LEU A 1 92 ? -11.883 -6.294 9.345 1.00 95.50 92 LEU A O 1
ATOM 665 N N . ARG A 1 93 ? -12.030 -7.227 7.313 1.00 94.81 93 ARG A N 1
ATOM 666 C CA . ARG A 1 93 ? -13.502 -7.173 7.238 1.00 94.81 93 ARG A CA 1
ATOM 667 C C . ARG A 1 93 ? -14.187 -8.228 8.106 1.00 94.81 93 ARG A C 1
ATOM 669 O O . ARG A 1 93 ? -15.353 -8.062 8.445 1.00 94.81 93 ARG A O 1
ATOM 676 N N . SER A 1 94 ? -13.494 -9.330 8.387 1.00 91.38 94 SER A N 1
ATOM 677 C CA . SER A 1 94 ? -14.013 -10.453 9.178 1.00 91.38 94 SER A CA 1
ATOM 678 C C . SER A 1 94 ? -13.652 -10.395 10.666 1.00 91.38 94 SER A C 1
ATOM 680 O O . SER A 1 94 ? -14.125 -11.241 11.425 1.00 91.38 94 SER A O 1
ATOM 682 N N . ALA A 1 95 ? -12.800 -9.442 11.053 1.00 80.56 95 ALA A N 1
ATOM 683 C CA . ALA A 1 95 ? -12.355 -9.199 12.423 1.00 80.56 95 ALA A CA 1
ATOM 684 C C . ALA A 1 95 ? -13.275 -8.197 13.132 1.00 80.56 95 ALA A C 1
ATOM 686 O O . ALA A 1 95 ? -13.495 -8.387 14.349 1.00 80.56 95 ALA A O 1
#

Foldseek 3Di:
DLVVLLVLLVQLLVLLLVQAAFLDAAPVPDDRPSLVVSCVVCVVVVHDSVSSLQSLQCQQPVDSDDPPRSNVNNVCGSVSSSVSSVVSSVVSVVD